Protein AF-A0A8S3IL34-F1 (afdb_monomer_lite)

Structure (mmCIF, N/CA/C/O backbone):
data_AF-A0A8S3IL34-F1
#
_entry.id   AF-A0A8S3IL34-F1
#
loop_
_atom_site.group_PDB
_atom_site.id
_atom_site.type_symbol
_atom_site.label_atom_id
_atom_site.label_alt_id
_atom_site.label_comp_id
_atom_site.label_asym_id
_atom_site.label_entity_id
_atom_site.label_seq_id
_atom_site.pdbx_PDB_ins_code
_atom_site.Cartn_x
_atom_site.Cartn_y
_atom_site.Cartn_z
_atom_site.occupancy
_atom_site.B_iso_or_equiv
_atom_site.auth_seq_id
_atom_site.auth_comp_id
_atom_site.auth_asym_id
_atom_site.auth_atom_id
_atom_site.pdbx_PDB_model_num
ATOM 1 N N . ILE A 1 1 ? 14.710 -13.207 9.831 1.00 80.00 1 ILE A N 1
ATOM 2 C CA . ILE A 1 1 ? 14.033 -13.161 11.155 1.00 80.00 1 ILE A CA 1
ATOM 3 C C . ILE A 1 1 ? 14.128 -11.764 11.762 1.00 80.00 1 ILE A C 1
ATOM 5 O O . ILE A 1 1 ? 13.099 -11.113 11.849 1.00 80.00 1 ILE A O 1
ATOM 9 N N . LEU A 1 2 ? 15.325 -11.258 12.094 1.00 88.31 2 LEU A N 1
ATOM 10 C CA . LEU A 1 2 ? 15.493 -9.923 12.699 1.00 88.31 2 LEU A CA 1
ATOM 11 C C . LEU A 1 2 ? 14.843 -8.792 11.884 1.00 88.31 2 LEU A C 1
ATOM 13 O O . LEU A 1 2 ? 14.141 -7.945 12.423 1.00 88.31 2 LEU A O 1
ATOM 17 N N . THR A 1 3 ? 15.034 -8.826 10.570 1.00 90.38 3 THR A N 1
ATOM 18 C CA . THR A 1 3 ? 14.464 -7.866 9.624 1.00 90.38 3 THR A CA 1
ATOM 19 C C . THR A 1 3 ? 12.925 -7.875 9.637 1.00 90.38 3 THR A C 1
ATOM 21 O O . THR A 1 3 ? 12.296 -6.820 9.664 1.00 90.38 3 THR A O 1
ATOM 24 N N . GLY A 1 4 ? 12.308 -9.055 9.733 1.00 88.94 4 GLY A N 1
ATOM 25 C CA . GLY A 1 4 ? 10.858 -9.197 9.903 1.00 88.94 4 GLY A CA 1
ATOM 26 C C . GLY A 1 4 ? 10.352 -8.695 11.259 1.00 88.94 4 GLY A C 1
ATOM 27 O O . GLY A 1 4 ? 9.351 -7.989 11.303 1.00 88.94 4 GLY A O 1
ATOM 28 N N . ILE A 1 5 ? 11.071 -8.976 12.355 1.00 93.69 5 ILE A N 1
ATOM 29 C CA . ILE A 1 5 ? 10.743 -8.440 13.692 1.00 93.69 5 ILE A CA 1
ATOM 30 C C . ILE A 1 5 ? 10.744 -6.909 13.662 1.00 93.69 5 ILE A C 1
ATOM 32 O O . ILE A 1 5 ? 9.838 -6.277 14.199 1.00 93.69 5 ILE A O 1
ATOM 36 N N . PHE A 1 6 ? 11.734 -6.314 12.998 1.00 93.25 6 PHE A N 1
ATOM 37 C CA . PHE A 1 6 ? 11.819 -4.868 12.843 1.00 93.25 6 PHE A CA 1
ATOM 38 C C . PHE A 1 6 ? 10.641 -4.296 12.041 1.00 93.25 6 PHE A C 1
ATOM 40 O O . PHE A 1 6 ? 10.046 -3.306 12.459 1.00 93.25 6 PHE A O 1
ATOM 47 N N . LEU A 1 7 ? 10.244 -4.946 10.941 1.00 94.25 7 LEU A N 1
ATOM 48 C CA . LEU A 1 7 ? 9.053 -4.551 10.182 1.00 94.25 7 LEU A CA 1
ATOM 49 C C . LEU A 1 7 ? 7.782 -4.610 11.050 1.00 94.25 7 LEU A C 1
ATOM 51 O O . LEU A 1 7 ? 6.998 -3.662 11.054 1.00 94.25 7 LEU A O 1
ATOM 55 N N . CYS A 1 8 ? 7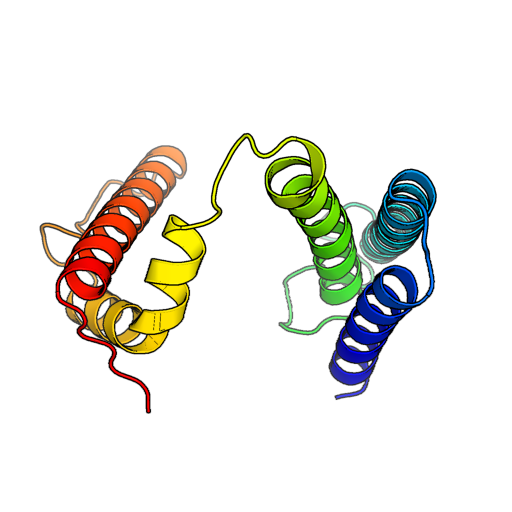.604 -5.677 11.836 1.00 94.62 8 CYS A N 1
ATOM 56 C CA . CYS A 1 8 ? 6.490 -5.786 12.781 1.00 94.62 8 CYS A CA 1
ATOM 57 C C . CYS A 1 8 ? 6.517 -4.661 13.825 1.00 94.62 8 CYS A C 1
ATOM 59 O O . CYS A 1 8 ? 5.482 -4.059 14.104 1.00 94.62 8 CYS A O 1
ATOM 61 N N . TYR A 1 9 ? 7.694 -4.337 14.368 1.00 96.06 9 TYR A N 1
ATOM 62 C CA . TYR A 1 9 ? 7.858 -3.234 15.313 1.00 96.06 9 TYR A CA 1
ATOM 63 C C . TYR A 1 9 ? 7.442 -1.884 14.708 1.00 96.06 9 TYR A C 1
ATOM 65 O O . TYR A 1 9 ? 6.740 -1.118 15.363 1.00 96.06 9 TYR A O 1
ATOM 73 N N . LEU A 1 10 ? 7.798 -1.605 13.449 1.00 96.00 10 LEU A N 1
ATOM 74 C CA . LEU A 1 10 ? 7.357 -0.390 12.751 1.00 96.00 10 LEU A CA 1
ATOM 75 C C . LEU A 1 10 ? 5.830 -0.338 12.582 1.00 96.00 10 LEU A C 1
ATOM 77 O O . LEU A 1 10 ? 5.235 0.731 12.732 1.00 96.00 10 LEU A O 1
ATOM 81 N N . GLY A 1 11 ? 5.186 -1.484 12.348 1.00 96.00 11 GLY A N 1
ATOM 82 C CA . GLY A 1 11 ? 3.725 -1.597 12.348 1.00 96.00 11 GLY A CA 1
ATOM 83 C C . GLY A 1 11 ? 3.108 -1.293 13.718 1.00 96.00 11 GLY A C 1
ATOM 84 O O . GLY A 1 11 ? 2.165 -0.506 13.812 1.00 96.00 11 GLY A O 1
ATOM 85 N N . VAL A 1 12 ? 3.680 -1.839 14.796 1.00 96.81 12 VAL A N 1
ATOM 86 C CA . VAL A 1 12 ? 3.256 -1.532 16.175 1.00 96.81 12 VAL A CA 1
ATOM 87 C C . VAL A 1 12 ? 3.445 -0.048 16.487 1.00 96.81 12 VAL A C 1
ATOM 89 O O . VAL A 1 12 ? 2.558 0.566 17.074 1.00 96.81 12 VAL A O 1
ATOM 92 N N . HIS A 1 13 ? 4.550 0.559 16.050 1.00 95.69 13 HIS A N 1
ATOM 93 C CA . HIS A 1 13 ? 4.778 1.997 16.181 1.00 95.69 13 HIS A CA 1
ATOM 94 C C . HIS A 1 13 ? 3.681 2.808 15.471 1.00 95.69 13 HIS A C 1
ATOM 96 O O . HIS A 1 13 ? 3.136 3.744 16.056 1.00 95.69 13 HIS A O 1
ATOM 102 N N . ALA A 1 14 ? 3.299 2.424 14.247 1.00 95.75 14 ALA A N 1
ATOM 103 C CA . ALA A 1 14 ? 2.213 3.073 13.513 1.00 95.75 14 ALA A CA 1
ATOM 104 C C . ALA A 1 14 ? 0.884 3.020 14.287 1.00 95.75 14 ALA A C 1
ATOM 106 O O . ALA A 1 14 ? 0.231 4.055 14.458 1.00 95.75 14 ALA A O 1
ATOM 107 N N . ALA A 1 15 ? 0.524 1.839 14.798 1.00 95.69 15 ALA A N 1
ATOM 108 C CA . ALA A 1 15 ? -0.694 1.615 15.574 1.00 95.69 15 ALA A CA 1
ATOM 109 C C . ALA A 1 15 ? -0.679 2.364 16.914 1.00 95.69 15 ALA A C 1
ATOM 111 O O . ALA A 1 15 ? -1.660 3.006 17.283 1.00 95.69 15 ALA A O 1
ATOM 112 N N . HIS A 1 16 ? 0.447 2.351 17.625 1.00 95.38 16 HIS A N 1
ATOM 113 C CA . HIS A 1 16 ? 0.616 3.099 18.867 1.00 95.38 16 HIS A CA 1
ATOM 114 C C . HIS A 1 16 ? 0.423 4.606 18.635 1.00 95.38 16 HIS A C 1
ATOM 116 O O . HIS A 1 16 ? -0.337 5.260 19.347 1.00 95.38 16 HIS A O 1
ATOM 122 N N . THR A 1 17 ? 1.052 5.172 17.601 1.00 94.50 17 THR A N 1
ATOM 123 C CA . THR A 1 17 ? 0.845 6.577 17.222 1.00 94.50 17 THR A CA 1
ATOM 124 C C . THR A 1 17 ? -0.628 6.898 16.989 1.00 94.50 17 THR A C 1
ATOM 126 O O . THR A 1 17 ? -1.079 7.955 17.431 1.00 94.50 17 THR A O 1
ATOM 129 N N . PHE A 1 18 ? -1.366 6.000 16.336 1.00 94.62 18 PHE A N 1
ATOM 130 C CA . PHE A 1 18 ? -2.792 6.160 16.067 1.00 94.62 18 PHE A CA 1
ATOM 131 C C . PHE A 1 18 ? -3.630 6.165 17.348 1.00 94.62 18 PHE A C 1
ATOM 133 O O . PHE A 1 18 ? -4.381 7.105 17.586 1.00 94.62 18 PHE A O 1
ATOM 140 N N . VAL A 1 19 ? -3.452 5.155 18.205 1.00 94.88 19 VAL A N 1
ATOM 141 C CA . VAL A 1 19 ? -4.251 4.967 19.427 1.00 94.88 19 VAL A CA 1
ATOM 142 C C . VAL A 1 19 ? -4.026 6.092 20.440 1.00 94.88 19 VAL A C 1
ATOM 144 O O . VAL A 1 19 ? -4.974 6.575 21.052 1.00 94.88 19 VAL A O 1
ATOM 147 N N . TYR A 1 20 ? -2.781 6.539 20.616 1.00 92.19 20 TYR A N 1
ATOM 148 C CA . TYR A 1 20 ? -2.433 7.516 21.655 1.00 92.19 20 TYR A CA 1
ATOM 149 C C . TYR A 1 20 ? -2.473 8.977 21.185 1.00 92.19 20 TYR A C 1
ATOM 151 O O . TYR A 1 20 ? -2.304 9.893 21.995 1.00 92.19 20 TYR A O 1
ATOM 159 N N . SER A 1 21 ? -2.673 9.241 19.892 1.00 90.69 21 SER A N 1
ATOM 160 C CA . SER A 1 21 ? -2.769 10.609 19.378 1.00 90.69 21 SER A CA 1
ATOM 161 C C . SER A 1 21 ? -4.217 10.991 19.108 1.00 90.69 21 SER A C 1
ATOM 163 O O . SER A 1 21 ? -4.832 10.519 18.165 1.00 90.69 21 SER A O 1
ATOM 165 N N . THR A 1 22 ? -4.732 11.964 19.856 1.00 84.25 22 THR A N 1
ATOM 166 C CA . THR A 1 22 ? -6.106 12.467 19.669 1.00 84.25 22 THR A CA 1
ATOM 167 C C . THR A 1 22 ? -6.277 13.364 18.441 1.00 84.25 22 THR A C 1
ATOM 169 O O . THR A 1 22 ? -7.391 13.591 17.979 1.00 84.25 22 THR A O 1
ATOM 172 N N . ARG A 1 23 ? -5.182 13.919 17.905 1.00 93.62 23 ARG A N 1
ATOM 173 C CA . ARG A 1 23 ? -5.213 14.866 16.782 1.00 93.62 23 ARG A CA 1
ATOM 174 C C . ARG A 1 23 ? -4.761 14.195 15.491 1.00 93.62 23 ARG A C 1
ATOM 176 O O . ARG A 1 23 ? -3.592 13.828 15.383 1.00 93.62 23 ARG A O 1
ATOM 183 N N . VAL A 1 24 ? -5.632 14.204 14.480 1.00 93.00 24 VAL A N 1
ATOM 184 C CA . VAL A 1 24 ? -5.361 13.754 13.097 1.00 93.00 24 VAL A CA 1
ATOM 185 C C . VAL A 1 24 ? -4.012 14.270 12.589 1.00 93.00 24 VAL A C 1
ATOM 187 O O . VAL A 1 24 ? -3.151 13.492 12.192 1.00 93.00 24 VAL A O 1
ATOM 190 N N . ARG A 1 25 ? -3.774 15.585 12.699 1.00 94.25 25 ARG A N 1
ATOM 191 C CA . ARG A 1 25 ? -2.524 16.218 12.247 1.00 94.25 25 ARG A CA 1
ATOM 192 C C . ARG A 1 25 ? -1.277 15.595 12.883 1.00 94.25 25 ARG A C 1
ATOM 194 O O . ARG A 1 25 ? -0.257 15.469 12.217 1.00 94.25 25 ARG A O 1
ATOM 201 N N . ARG A 1 26 ? -1.339 15.225 14.167 1.00 94.00 26 ARG A N 1
ATOM 202 C CA . ARG A 1 26 ? -0.201 14.627 14.880 1.00 94.00 26 ARG A CA 1
ATOM 203 C C . ARG A 1 26 ? 0.096 13.224 14.354 1.00 94.00 26 ARG A C 1
ATOM 205 O O . ARG A 1 26 ? 1.262 12.929 14.124 1.00 94.00 26 ARG A O 1
ATOM 212 N N . VAL A 1 27 ? -0.943 12.416 14.129 1.00 95.62 27 VAL A N 1
ATOM 213 C CA . VAL A 1 27 ? -0.829 11.072 13.538 1.00 95.62 27 VAL A CA 1
ATOM 214 C C . VAL A 1 27 ? -0.158 11.156 12.168 1.00 95.62 27 VAL A C 1
ATOM 216 O O . VAL A 1 27 ? 0.889 10.548 11.962 1.00 95.62 27 VAL A O 1
ATOM 219 N N . CYS A 1 28 ? -0.697 11.985 11.269 1.00 96.44 28 CYS A N 1
ATOM 220 C CA . CYS A 1 28 ? -0.180 12.119 9.908 1.00 96.44 28 CYS A CA 1
ATOM 221 C C . CYS A 1 28 ? 1.276 12.598 9.884 1.00 96.44 28 CYS A C 1
ATOM 223 O O . CYS A 1 28 ? 2.088 12.032 9.163 1.00 96.44 28 CYS A O 1
ATOM 225 N N . ILE A 1 29 ? 1.631 13.609 10.688 1.00 96.00 29 ILE A N 1
ATOM 226 C CA . ILE A 1 29 ? 3.016 14.100 10.750 1.00 96.00 29 ILE A CA 1
ATOM 227 C C . ILE A 1 29 ? 3.955 12.999 11.241 1.00 96.00 29 ILE A C 1
ATOM 229 O O . ILE A 1 29 ? 5.014 12.810 10.654 1.00 96.00 29 ILE A O 1
ATOM 233 N N . GLN A 1 30 ? 3.587 12.263 12.292 1.00 95.38 30 GLN A N 1
ATOM 234 C CA . GLN A 1 30 ? 4.435 11.194 12.819 1.00 95.38 30 GLN A CA 1
ATOM 235 C C . GLN A 1 30 ? 4.644 10.079 11.795 1.00 95.38 30 GLN A C 1
ATOM 237 O O . GLN A 1 30 ? 5.782 9.678 11.577 1.00 95.38 30 GLN A O 1
ATOM 242 N N . TRP A 1 31 ? 3.587 9.630 11.119 1.00 97.69 31 TRP A N 1
ATOM 243 C CA . TRP A 1 31 ? 3.713 8.625 10.066 1.00 97.69 31 TRP A CA 1
ATOM 244 C C . TRP A 1 31 ? 4.537 9.118 8.880 1.00 97.69 31 TRP A C 1
ATOM 246 O O . TRP A 1 31 ? 5.429 8.401 8.440 1.00 97.69 31 TRP A O 1
ATOM 256 N N . ILE A 1 32 ? 4.319 10.347 8.402 1.00 97.50 32 ILE A N 1
ATOM 257 C CA . ILE A 1 32 ? 5.122 10.926 7.314 1.00 97.50 32 ILE A CA 1
ATOM 258 C C . ILE A 1 32 ? 6.591 11.021 7.725 1.00 97.50 32 ILE A C 1
ATOM 260 O O . ILE A 1 32 ? 7.458 10.611 6.961 1.00 97.50 32 ILE A O 1
ATOM 264 N N . VAL A 1 33 ? 6.891 11.506 8.932 1.00 97.19 33 VAL A N 1
ATOM 265 C CA . VAL A 1 33 ? 8.268 11.604 9.435 1.00 97.19 33 VAL A CA 1
ATOM 266 C C . VAL A 1 33 ? 8.906 10.218 9.542 1.00 97.19 33 VAL A C 1
ATOM 268 O O . VAL A 1 33 ? 10.006 10.023 9.031 1.00 97.19 33 VAL A O 1
ATOM 271 N N . SER A 1 34 ? 8.217 9.233 10.124 1.00 96.75 34 SER A N 1
ATOM 272 C CA . SER A 1 34 ? 8.693 7.844 10.167 1.00 96.75 34 SER A CA 1
ATOM 273 C C . SER A 1 34 ? 8.921 7.275 8.766 1.00 96.75 34 SER A C 1
ATOM 275 O O . SER A 1 34 ? 9.940 6.626 8.527 1.00 96.75 34 SER A O 1
ATOM 277 N N . GLY A 1 35 ? 8.019 7.562 7.826 1.00 96.88 35 GLY A N 1
ATOM 278 C CA . GLY A 1 35 ? 8.126 7.152 6.433 1.00 96.88 35 GLY A CA 1
ATOM 279 C C . GLY A 1 35 ? 9.332 7.773 5.731 1.00 96.88 35 GLY A C 1
ATOM 280 O O . GLY A 1 35 ? 10.095 7.056 5.086 1.00 96.88 35 GLY A O 1
ATOM 281 N N . VAL A 1 36 ? 9.562 9.076 5.902 1.00 97.12 36 VAL A N 1
ATOM 282 C CA . VAL A 1 36 ? 10.716 9.795 5.339 1.00 97.12 36 VAL A CA 1
ATOM 283 C C . VAL A 1 36 ? 12.025 9.280 5.931 1.00 97.12 36 VAL A C 1
ATOM 285 O O . VAL A 1 36 ? 12.964 9.033 5.180 1.00 97.12 36 VAL A O 1
ATOM 288 N N . ILE A 1 37 ? 12.085 9.046 7.245 1.00 96.75 37 ILE A N 1
ATOM 289 C CA . ILE A 1 37 ? 13.266 8.473 7.906 1.00 96.75 37 ILE A CA 1
ATOM 290 C C . ILE A 1 37 ? 13.571 7.081 7.340 1.00 96.75 37 ILE A C 1
ATOM 292 O O . ILE A 1 37 ? 14.707 6.811 6.949 1.00 96.75 37 ILE A O 1
ATOM 296 N N . CYS A 1 38 ? 12.563 6.210 7.237 1.00 95.38 38 CYS A N 1
ATOM 297 C CA . CYS A 1 38 ? 12.739 4.880 6.655 1.00 95.38 38 CYS A CA 1
ATOM 298 C C . CYS A 1 38 ? 13.191 4.965 5.191 1.00 95.38 38 CYS A C 1
ATOM 300 O O . CYS A 1 38 ? 14.121 4.268 4.796 1.00 95.38 38 CYS A O 1
ATOM 302 N N . GLY A 1 39 ? 12.590 5.853 4.396 1.00 94.31 39 GLY A N 1
ATOM 303 C CA . GLY A 1 39 ? 12.943 6.049 2.990 1.00 94.31 39 GLY A CA 1
ATOM 304 C C . GLY A 1 39 ? 14.375 6.549 2.819 1.00 94.31 39 GLY A C 1
ATOM 305 O O . GLY A 1 39 ? 15.115 6.022 1.991 1.00 94.31 39 GLY A O 1
ATOM 306 N N . PHE A 1 40 ? 14.799 7.496 3.659 1.00 94.50 40 PHE A N 1
ATOM 307 C CA . PHE A 1 40 ? 16.166 8.006 3.686 1.00 94.50 40 PHE A CA 1
ATOM 308 C C . PHE A 1 40 ? 17.178 6.889 3.951 1.00 94.50 40 PHE A C 1
ATOM 310 O O . PHE A 1 40 ? 18.107 6.721 3.166 1.00 94.50 40 PHE A O 1
ATOM 317 N N . PHE A 1 41 ? 16.980 6.073 4.992 1.00 92.56 41 PHE A N 1
ATOM 318 C CA . PHE A 1 41 ? 17.876 4.945 5.266 1.00 92.56 41 PHE A CA 1
ATOM 319 C C . PHE A 1 41 ? 17.838 3.889 4.156 1.00 92.56 41 PHE A C 1
ATOM 321 O O . PHE A 1 41 ? 18.887 3.400 3.742 1.00 92.56 41 PHE A O 1
ATOM 328 N N . GLY A 1 42 ? 16.660 3.572 3.618 1.00 91.19 42 GLY A N 1
ATOM 329 C CA . GLY A 1 42 ? 16.521 2.635 2.504 1.00 91.19 42 GLY A CA 1
ATOM 330 C C . GLY A 1 42 ? 17.303 3.074 1.263 1.00 91.19 42 GLY A C 1
ATOM 331 O O . GLY A 1 42 ? 18.022 2.269 0.666 1.00 91.19 42 GLY A O 1
ATOM 332 N N . LEU A 1 43 ? 17.221 4.356 0.901 1.00 90.31 43 LEU A N 1
ATOM 333 C CA . LEU A 1 43 ? 17.941 4.934 -0.237 1.00 90.31 43 LEU A CA 1
ATOM 334 C C . LEU A 1 43 ? 19.439 5.094 0.033 1.00 90.31 43 LEU A C 1
ATOM 336 O O . LEU A 1 43 ? 20.244 4.795 -0.847 1.00 90.31 43 LEU A O 1
ATOM 340 N N . LEU A 1 44 ? 19.819 5.507 1.243 1.00 89.62 44 LEU A N 1
ATOM 341 C CA . LEU A 1 44 ? 21.215 5.663 1.650 1.00 89.62 44 LEU A CA 1
ATOM 342 C C . LEU A 1 44 ? 21.964 4.328 1.566 1.00 89.62 44 LEU A C 1
ATOM 344 O O . LEU A 1 44 ? 23.021 4.242 0.946 1.00 89.62 44 LEU A O 1
ATOM 348 N N . LEU A 1 45 ? 21.389 3.266 2.136 1.00 86.69 45 LEU A N 1
ATOM 349 C CA . LEU A 1 45 ? 22.006 1.936 2.150 1.00 86.69 45 LEU A CA 1
ATOM 350 C C . LEU A 1 45 ? 22.005 1.270 0.764 1.00 86.69 45 LEU A C 1
ATOM 352 O O . LEU A 1 45 ? 22.855 0.425 0.478 1.00 86.69 45 LEU A O 1
ATOM 356 N N . SER A 1 46 ? 21.068 1.653 -0.104 1.00 85.12 46 SER A N 1
ATOM 357 C CA . SER A 1 46 ? 21.010 1.177 -1.488 1.00 85.12 46 SER A CA 1
ATOM 358 C C . SER A 1 46 ? 21.729 2.091 -2.482 1.00 85.12 46 SER A C 1
ATOM 360 O O . SER A 1 46 ? 21.685 1.816 -3.674 1.00 85.12 46 SER A O 1
ATOM 362 N N . LYS A 1 47 ? 22.379 3.182 -2.047 1.00 82.50 47 LYS A N 1
ATOM 363 C CA . LYS A 1 47 ? 22.976 4.195 -2.942 1.00 82.50 47 LYS A CA 1
ATOM 364 C C . LYS A 1 47 ? 22.052 4.591 -4.112 1.00 82.50 47 LYS A C 1
ATOM 366 O O . LYS A 1 47 ? 22.500 4.735 -5.246 1.00 82.50 47 LYS A O 1
ATOM 371 N N . GLY A 1 48 ? 20.748 4.708 -3.860 1.00 69.94 48 GLY A N 1
ATOM 372 C CA . GLY A 1 48 ? 19.769 5.068 -4.893 1.00 69.94 48 GLY A CA 1
ATOM 373 C C . GLY A 1 48 ? 19.391 3.954 -5.883 1.00 69.94 48 GLY A C 1
ATOM 374 O O . GLY A 1 48 ? 18.796 4.248 -6.914 1.00 69.94 48 GLY A O 1
ATOM 375 N N . GLY A 1 49 ? 19.691 2.683 -5.593 1.00 64.94 49 GLY A N 1
ATOM 376 C CA . GLY A 1 49 ? 19.172 1.538 -6.355 1.00 64.94 49 GLY A CA 1
ATOM 377 C C . GLY A 1 49 ? 19.969 1.158 -7.607 1.00 64.94 49 GLY A C 1
ATOM 378 O O . GLY A 1 49 ? 19.485 0.376 -8.424 1.00 64.94 49 GLY A O 1
ATOM 379 N N . HIS A 1 50 ? 21.188 1.675 -7.773 1.00 59.59 50 HIS A N 1
ATOM 380 C CA . HIS A 1 50 ? 22.090 1.235 -8.839 1.00 59.59 50 HIS A CA 1
ATOM 381 C C . HIS A 1 50 ? 22.699 -0.146 -8.566 1.00 59.59 50 HIS A C 1
ATOM 383 O O . HIS A 1 50 ? 22.768 -0.618 -7.429 1.00 59.59 50 HIS A O 1
ATOM 389 N N . SER A 1 51 ? 23.163 -0.797 -9.633 1.00 60.09 51 SER A N 1
ATOM 390 C CA . SER A 1 51 ? 23.784 -2.128 -9.624 1.00 60.09 51 SER A CA 1
ATOM 391 C C . SER A 1 51 ? 24.944 -2.273 -8.625 1.00 60.09 51 SER A C 1
ATOM 393 O O . SER A 1 51 ? 25.198 -3.387 -8.171 1.00 60.09 51 SER A O 1
ATOM 395 N N . GLU A 1 52 ? 25.571 -1.166 -8.212 1.00 64.12 52 GLU A N 1
ATOM 396 C CA . GLU A 1 52 ? 26.637 -1.093 -7.197 1.00 64.12 52 GLU A CA 1
ATOM 397 C C . GLU A 1 52 ? 26.157 -0.666 -5.792 1.00 64.12 52 GLU A C 1
ATOM 399 O O . GLU A 1 52 ? 26.832 0.056 -5.050 1.00 64.12 52 GLU A O 1
ATOM 404 N N . SER A 1 53 ? 24.958 -1.096 -5.404 1.00 70.31 53 SER A N 1
ATOM 405 C CA . SER A 1 53 ? 24.436 -0.902 -4.046 1.00 70.31 53 SER A CA 1
ATOM 406 C C . SER A 1 53 ? 25.216 -1.733 -3.020 1.00 70.31 53 SER A C 1
ATOM 408 O O . SER A 1 53 ? 25.494 -2.905 -3.269 1.00 70.31 53 SER A O 1
ATOM 410 N N . TRP A 1 54 ? 25.470 -1.189 -1.821 1.00 74.50 54 TRP A N 1
ATOM 411 C CA . TRP A 1 54 ? 25.989 -1.988 -0.696 1.00 74.50 54 TRP A CA 1
ATOM 412 C C . TRP A 1 54 ? 25.007 -3.088 -0.290 1.00 74.50 54 TRP A C 1
ATOM 414 O O . TRP A 1 54 ? 25.400 -4.234 -0.090 1.00 74.50 54 TRP A O 1
ATOM 424 N N . ILE A 1 55 ? 23.718 -2.741 -0.203 1.00 79.31 55 ILE A N 1
ATOM 425 C CA . ILE A 1 55 ? 22.634 -3.696 0.030 1.00 79.31 55 ILE A CA 1
ATOM 426 C C . ILE A 1 55 ? 21.546 -3.452 -1.028 1.00 79.31 55 ILE A C 1
ATOM 428 O O . ILE A 1 55 ? 20.755 -2.513 -0.902 1.00 79.31 55 ILE A O 1
ATOM 432 N N . PRO A 1 56 ? 21.485 -4.265 -2.093 1.00 79.19 56 PRO A N 1
ATOM 433 C CA . PRO A 1 56 ? 20.499 -4.091 -3.154 1.00 79.19 56 PRO A CA 1
ATOM 434 C C . PRO A 1 56 ? 19.067 -4.286 -2.643 1.00 79.19 56 PRO A C 1
ATOM 436 O O . PRO A 1 56 ? 18.793 -5.195 -1.858 1.00 79.19 56 PRO A O 1
ATOM 439 N N . ILE A 1 57 ? 18.148 -3.448 -3.134 1.00 77.25 57 ILE A N 1
ATOM 440 C CA . ILE A 1 57 ? 16.766 -3.363 -2.635 1.00 77.25 57 ILE A CA 1
ATOM 441 C C . ILE A 1 57 ? 16.016 -4.687 -2.814 1.00 77.25 57 ILE A C 1
ATOM 443 O O . ILE A 1 57 ? 15.377 -5.134 -1.877 1.00 77.25 57 ILE A O 1
ATOM 447 N N . ASN A 1 58 ? 16.104 -5.338 -3.979 1.00 69.81 58 ASN A N 1
ATOM 448 C CA . ASN A 1 58 ? 15.230 -6.473 -4.314 1.00 69.81 58 ASN A CA 1
ATOM 449 C C . ASN A 1 58 ? 15.979 -7.747 -4.755 1.00 69.81 58 ASN A C 1
ATOM 451 O O . ASN A 1 58 ? 15.434 -8.556 -5.495 1.00 69.81 58 ASN A O 1
ATOM 455 N N . LYS A 1 59 ? 17.249 -7.936 -4.354 1.00 66.44 59 LYS A N 1
ATOM 456 C CA . LYS A 1 59 ? 17.957 -9.204 -4.654 1.00 66.44 59 LYS A CA 1
ATOM 457 C C . LYS A 1 59 ? 17.589 -10.341 -3.703 1.00 66.44 59 LYS A C 1
ATOM 459 O O . LYS A 1 59 ? 17.695 -11.498 -4.084 1.00 66.44 59 LYS A O 1
ATOM 464 N N . ASN A 1 60 ? 17.190 -10.026 -2.474 1.00 71.31 60 ASN A N 1
ATOM 465 C CA . ASN A 1 60 ? 16.698 -11.007 -1.517 1.00 71.31 60 ASN A CA 1
ATOM 466 C C . ASN A 1 60 ? 15.435 -10.441 -0.869 1.00 71.31 60 ASN A C 1
ATOM 468 O O . ASN A 1 60 ? 15.467 -9.322 -0.345 1.00 71.31 60 ASN A O 1
ATOM 472 N N . LEU A 1 61 ? 14.338 -11.200 -0.918 1.00 65.44 61 LEU A N 1
ATOM 473 C CA . LEU A 1 61 ? 13.141 -10.883 -0.145 1.00 65.44 61 LEU A CA 1
ATOM 474 C C . LEU A 1 61 ? 13.564 -10.750 1.327 1.00 65.44 61 LEU A C 1
ATOM 476 O O . LEU A 1 61 ? 14.342 -11.560 1.824 1.00 65.44 61 LEU A O 1
ATOM 480 N N . TRP A 1 62 ? 13.072 -9.718 2.019 1.00 77.69 62 TRP A N 1
ATOM 481 C CA . TRP A 1 62 ? 13.414 -9.417 3.422 1.00 77.69 62 TRP A CA 1
ATOM 482 C C . TRP A 1 62 ? 14.817 -8.845 3.684 1.00 77.69 62 TRP A C 1
ATOM 484 O O . TRP A 1 62 ? 15.295 -8.895 4.826 1.00 77.69 62 TRP A O 1
ATOM 494 N N . SER A 1 63 ? 15.469 -8.262 2.670 1.00 87.75 63 SER A N 1
ATOM 495 C CA . SER A 1 63 ? 16.670 -7.447 2.888 1.00 87.75 63 SER A CA 1
ATOM 496 C C . SER A 1 63 ? 16.362 -6.203 3.737 1.00 87.75 63 SER A C 1
ATOM 498 O O . SER A 1 63 ? 15.224 -5.743 3.851 1.00 87.75 63 SER A O 1
ATOM 500 N N . LEU A 1 64 ? 17.395 -5.638 4.358 1.00 89.00 64 LEU A N 1
ATOM 501 C CA . LEU A 1 64 ? 17.234 -4.486 5.242 1.00 89.00 64 LEU A CA 1
ATOM 502 C C . LEU A 1 64 ? 16.823 -3.219 4.464 1.00 89.00 64 LEU A C 1
ATOM 504 O O . LEU A 1 64 ? 15.946 -2.480 4.907 1.00 89.00 64 LEU A O 1
ATOM 508 N N . THR A 1 65 ? 17.379 -3.008 3.265 1.00 90.25 65 THR A N 1
ATOM 509 C CA . THR A 1 65 ? 16.959 -1.919 2.367 1.00 90.25 65 THR A CA 1
ATOM 510 C C . THR A 1 65 ? 15.550 -2.125 1.835 1.00 90.25 65 THR A C 1
ATOM 512 O O . THR A 1 65 ? 14.789 -1.160 1.787 1.00 90.25 65 THR A O 1
ATOM 515 N N . PHE A 1 66 ? 15.167 -3.368 1.521 1.00 89.44 66 PHE A N 1
ATOM 516 C CA . PHE A 1 66 ? 13.795 -3.706 1.146 1.00 89.44 66 PHE A CA 1
ATOM 517 C C . PHE A 1 66 ? 12.802 -3.266 2.220 1.00 89.44 66 PHE A C 1
ATOM 519 O O . PHE A 1 66 ? 11.842 -2.564 1.922 1.00 89.44 66 PHE A O 1
ATOM 526 N N . ILE A 1 67 ? 13.054 -3.622 3.482 1.00 92.31 67 ILE A N 1
ATOM 527 C CA . ILE A 1 67 ? 12.144 -3.311 4.590 1.00 92.31 67 ILE A CA 1
ATOM 528 C C . ILE A 1 67 ? 12.056 -1.820 4.866 1.00 92.31 67 ILE A C 1
ATOM 530 O O . ILE A 1 67 ? 10.961 -1.333 5.130 1.00 92.31 67 ILE A O 1
ATOM 534 N N . PHE A 1 68 ? 13.159 -1.081 4.772 1.00 93.31 68 PHE A N 1
ATOM 535 C CA . PHE A 1 68 ? 13.119 0.370 4.929 1.00 93.31 68 PHE A CA 1
ATOM 536 C C . PHE A 1 68 ? 12.289 1.056 3.839 1.00 93.31 68 PHE A C 1
ATOM 538 O O . PHE A 1 68 ? 11.430 1.880 4.156 1.00 93.31 68 PHE A O 1
ATOM 545 N N . ILE A 1 69 ? 12.490 0.686 2.572 1.00 92.75 69 ILE A N 1
ATOM 546 C CA . ILE A 1 69 ? 11.708 1.237 1.457 1.00 92.75 69 ILE A CA 1
ATOM 547 C C . ILE A 1 69 ? 10.237 0.816 1.560 1.00 92.75 69 ILE A C 1
ATOM 549 O O . ILE A 1 69 ? 9.349 1.657 1.436 1.00 92.75 69 ILE A O 1
ATOM 553 N N . LEU A 1 70 ? 9.967 -0.456 1.861 1.00 93.06 70 LEU A N 1
ATOM 554 C CA . LEU A 1 70 ? 8.611 -0.969 2.043 1.00 93.06 70 LEU A CA 1
ATOM 555 C C . LEU A 1 70 ? 7.888 -0.255 3.190 1.00 93.06 70 LEU A C 1
ATOM 557 O O . LEU A 1 70 ? 6.753 0.176 3.019 1.00 93.06 70 LEU A O 1
ATOM 561 N N . SER A 1 71 ? 8.552 -0.080 4.335 1.00 95.00 71 SER A N 1
ATOM 562 C CA . SER A 1 71 ? 7.982 0.621 5.492 1.00 95.00 71 SER A CA 1
ATOM 563 C C . SER A 1 71 ? 7.727 2.093 5.183 1.00 95.00 71 SER A C 1
ATOM 565 O O . SER A 1 71 ? 6.703 2.634 5.586 1.00 95.00 71 SER A O 1
ATOM 567 N N . SER A 1 72 ? 8.625 2.737 4.430 1.00 96.25 72 SER A N 1
ATOM 568 C CA . SER A 1 72 ? 8.444 4.112 3.956 1.00 96.25 72 SER A CA 1
ATOM 569 C C . SER A 1 72 ? 7.162 4.259 3.139 1.00 96.25 72 SER A C 1
ATOM 571 O O . SER A 1 72 ? 6.301 5.076 3.474 1.00 96.25 72 SER A O 1
ATOM 573 N N . LEU A 1 73 ? 6.996 3.407 2.123 1.00 95.88 73 LEU A N 1
ATOM 574 C CA . LEU A 1 73 ? 5.795 3.381 1.294 1.00 95.88 73 LEU A CA 1
ATOM 575 C C . LEU A 1 73 ? 4.552 3.044 2.119 1.00 95.88 73 LEU A C 1
ATOM 577 O O . LEU A 1 73 ? 3.530 3.702 1.957 1.00 95.88 73 LEU A O 1
ATOM 581 N N . ALA A 1 74 ? 4.642 2.085 3.043 1.00 95.81 74 ALA A N 1
ATOM 582 C CA . ALA A 1 74 ? 3.535 1.709 3.913 1.00 95.81 74 ALA A CA 1
ATOM 583 C C . ALA A 1 74 ? 3.062 2.881 4.787 1.00 95.81 74 ALA A C 1
ATOM 585 O O . ALA A 1 74 ? 1.864 3.135 4.840 1.00 95.81 74 ALA A O 1
ATOM 586 N N . PHE A 1 75 ? 3.966 3.644 5.415 1.00 97.62 75 PHE A N 1
ATOM 587 C CA . PHE A 1 75 ? 3.598 4.830 6.200 1.00 97.62 75 PHE A CA 1
ATOM 588 C C . PHE A 1 75 ? 2.933 5.920 5.348 1.00 97.62 75 PHE A C 1
ATOM 590 O O . PHE A 1 75 ? 1.957 6.537 5.785 1.00 97.62 75 PHE A O 1
ATOM 597 N N . ILE A 1 76 ? 3.438 6.159 4.134 1.00 97.06 76 ILE A N 1
ATOM 598 C CA . ILE A 1 76 ? 2.873 7.155 3.213 1.00 97.06 76 ILE A CA 1
ATOM 599 C C . ILE A 1 76 ? 1.480 6.716 2.751 1.00 97.06 76 ILE A C 1
ATOM 601 O O . ILE A 1 76 ? 0.528 7.485 2.877 1.00 97.06 76 ILE A O 1
ATOM 605 N N . ILE A 1 77 ? 1.341 5.475 2.276 1.00 95.75 77 ILE A N 1
ATOM 606 C CA . ILE A 1 77 ? 0.064 4.910 1.825 1.00 95.75 77 ILE A CA 1
ATOM 607 C C . ILE A 1 77 ? -0.940 4.887 2.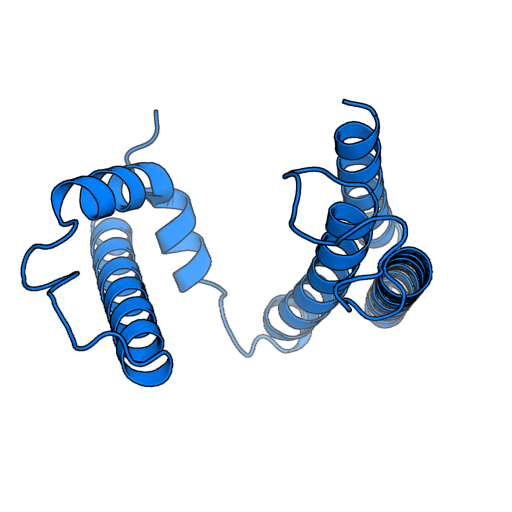979 1.00 95.75 77 ILE A C 1
ATOM 609 O O . ILE A 1 77 ? -2.067 5.331 2.796 1.00 95.75 77 ILE A O 1
ATOM 613 N N . LEU A 1 78 ? -0.534 4.460 4.179 1.00 95.44 78 LEU A N 1
ATOM 614 C CA . LEU A 1 78 ? -1.388 4.472 5.368 1.00 95.44 78 LEU A CA 1
ATOM 615 C C . LEU A 1 78 ? -1.877 5.887 5.695 1.00 95.44 78 LEU A C 1
ATOM 617 O O . LEU A 1 78 ? -3.053 6.076 5.986 1.00 95.44 78 LEU A O 1
ATOM 621 N N . THR A 1 79 ? -1.004 6.894 5.592 1.00 96.50 79 THR A N 1
ATOM 622 C CA . THR A 1 79 ? -1.388 8.296 5.808 1.00 96.50 79 THR A CA 1
ATOM 623 C C . THR A 1 79 ? -2.404 8.771 4.771 1.00 96.50 79 THR A C 1
ATOM 625 O O . THR A 1 79 ? -3.382 9.423 5.134 1.00 96.50 79 THR A O 1
ATOM 628 N N . ILE A 1 80 ? -2.194 8.440 3.493 1.00 95.50 80 ILE A N 1
ATOM 629 C CA . ILE A 1 80 ? -3.117 8.791 2.405 1.00 95.50 80 ILE A CA 1
ATOM 630 C C . ILE A 1 80 ? -4.474 8.122 2.629 1.00 95.50 80 ILE A C 1
ATOM 632 O O . ILE A 1 80 ? -5.494 8.804 2.583 1.00 95.50 80 ILE A O 1
ATOM 636 N N . LEU A 1 81 ? -4.489 6.817 2.909 1.00 93.38 81 LEU A N 1
ATOM 637 C CA . LEU A 1 81 ? -5.714 6.055 3.148 1.00 93.38 81 LEU A CA 1
ATOM 638 C C . LEU A 1 81 ? -6.477 6.586 4.362 1.00 93.38 81 LEU A C 1
ATOM 640 O O . LEU A 1 81 ? -7.677 6.812 4.261 1.00 93.38 81 LEU A O 1
ATOM 644 N N . TYR A 1 82 ? -5.786 6.869 5.467 1.00 93.62 82 TYR A N 1
ATOM 645 C CA . TYR A 1 82 ? -6.396 7.450 6.661 1.00 93.62 82 TYR A CA 1
ATOM 646 C C . TYR A 1 82 ? -7.056 8.807 6.377 1.00 93.62 82 TYR A C 1
ATOM 648 O O . TYR A 1 82 ? -8.201 9.046 6.754 1.00 93.62 82 TYR A O 1
ATOM 656 N N . LEU A 1 83 ? -6.363 9.702 5.665 1.00 94.75 83 LEU A N 1
ATOM 657 C CA . LEU A 1 83 ? -6.933 11.000 5.301 1.00 94.75 83 LEU A CA 1
ATOM 658 C C . LEU A 1 83 ? -8.133 10.850 4.361 1.00 94.75 83 LEU A C 1
ATOM 660 O O . LEU A 1 83 ? -9.146 11.521 4.532 1.00 94.75 83 LEU A O 1
ATOM 664 N N . LEU A 1 84 ? -8.025 9.979 3.365 1.00 94.31 84 LEU A N 1
ATOM 665 C CA . LEU A 1 84 ? -9.021 9.822 2.314 1.00 94.31 84 LEU A CA 1
ATOM 666 C C . LEU A 1 84 ? -10.295 9.118 2.819 1.00 94.31 84 LEU A C 1
ATOM 668 O O . LEU A 1 84 ? -11.396 9.547 2.467 1.00 94.31 84 LEU A O 1
ATOM 672 N N . VAL A 1 85 ? -10.149 8.088 3.658 1.00 92.50 85 VAL A N 1
ATOM 673 C CA . VAL A 1 85 ? -11.254 7.268 4.181 1.00 92.50 85 VAL A CA 1
ATOM 674 C C . VAL A 1 85 ? -11.833 7.861 5.466 1.00 92.50 85 VAL A C 1
ATOM 676 O O . VAL A 1 85 ? -13.027 8.149 5.520 1.00 92.50 85 VAL A O 1
ATOM 679 N N . ASP A 1 86 ? -11.008 8.113 6.485 1.00 91.69 86 ASP A N 1
ATOM 680 C CA . ASP A 1 86 ? -11.514 8.450 7.823 1.00 91.69 86 ASP A CA 1
ATOM 681 C C . ASP A 1 86 ? -11.745 9.954 8.022 1.00 91.69 86 ASP A C 1
ATOM 683 O O . ASP A 1 86 ? -12.689 10.359 8.706 1.00 91.69 86 ASP A O 1
ATOM 687 N N . VAL A 1 87 ? -10.904 10.803 7.418 1.00 93.38 87 VAL A N 1
ATOM 688 C CA . VAL A 1 87 ? -10.960 12.263 7.625 1.00 93.38 87 VAL A CA 1
ATOM 689 C C . VAL A 1 87 ? -11.854 12.944 6.596 1.00 93.38 87 VAL A C 1
ATOM 691 O O . VAL A 1 87 ? -12.800 13.639 6.966 1.00 93.38 87 VAL A O 1
ATOM 694 N N . TYR A 1 88 ? -11.563 12.760 5.309 1.00 94.19 88 TYR A N 1
ATOM 695 C CA . TYR A 1 88 ? -12.296 13.411 4.223 1.00 94.19 88 TYR A CA 1
ATOM 696 C C . TYR A 1 88 ? -13.502 12.608 3.740 1.00 94.19 88 TYR A C 1
ATOM 698 O O . TYR A 1 88 ? -14.362 13.179 3.074 1.00 94.19 88 TYR A O 1
ATOM 706 N N . LYS A 1 89 ? -13.584 11.313 4.079 1.00 91.38 89 LYS A N 1
ATOM 707 C CA . LYS A 1 89 ? -14.690 10.419 3.702 1.00 91.38 89 LYS A CA 1
ATOM 708 C C . LYS A 1 89 ? -14.998 10.443 2.199 1.00 91.38 89 LYS A C 1
ATOM 710 O O . LYS A 1 89 ? -16.152 10.339 1.793 1.00 91.38 89 LYS A O 1
ATOM 715 N N . LEU A 1 90 ? -13.963 10.595 1.371 1.00 91.81 90 LEU A N 1
ATOM 716 C CA . LEU A 1 90 ? -14.090 10.630 -0.092 1.00 91.81 90 LEU A CA 1
ATOM 717 C C . LEU A 1 90 ? -14.275 9.231 -0.683 1.00 91.81 90 LEU A C 1
ATOM 719 O O . LEU A 1 90 ? -14.693 9.087 -1.828 1.00 91.81 90 LEU A O 1
ATOM 723 N N . PHE A 1 91 ? -13.931 8.202 0.088 1.00 87.56 91 PHE A N 1
ATOM 724 C CA . PHE A 1 91 ? -14.000 6.814 -0.325 1.00 87.56 91 PHE A CA 1
ATOM 725 C C . PHE A 1 91 ? -14.268 5.929 0.879 1.00 87.56 91 PHE A C 1
ATOM 727 O O . PHE A 1 91 ? -13.763 6.171 1.972 1.00 87.56 91 PHE A O 1
ATOM 734 N N . THR A 1 92 ? -15.022 4.868 0.652 1.00 84.56 92 THR A N 1
ATOM 735 C CA . THR A 1 92 ? -15.422 3.893 1.668 1.00 84.56 92 THR A CA 1
ATOM 736 C C . THR A 1 92 ? -14.365 2.813 1.911 1.00 84.56 92 THR A C 1
ATOM 738 O O . THR A 1 92 ? -14.422 2.117 2.918 1.00 84.56 92 THR A O 1
ATOM 741 N N . GLY A 1 93 ? -13.387 2.654 1.013 1.00 83.00 93 GLY A N 1
ATOM 742 C CA . GLY A 1 93 ? -12.376 1.593 1.112 1.00 83.00 93 GLY A CA 1
ATOM 743 C C . GLY A 1 93 ? -12.876 0.205 0.699 1.00 83.00 93 GLY A C 1
ATOM 744 O O . GLY A 1 93 ? -12.153 -0.782 0.836 1.00 83.00 93 GLY A O 1
ATOM 745 N N . GLU A 1 94 ? -14.099 0.121 0.175 1.00 86.12 94 GLU A N 1
ATOM 746 C CA . GLU A 1 94 ? -14.812 -1.133 -0.087 1.00 86.12 94 GLU A CA 1
ATOM 747 C C . GLU A 1 94 ? -14.077 -2.111 -1.021 1.00 86.12 94 GLU A C 1
ATOM 749 O O . GLU A 1 94 ? -14.002 -3.288 -0.670 1.00 86.12 94 GLU A O 1
ATOM 754 N N . PRO A 1 95 ? -13.442 -1.694 -2.137 1.00 85.88 95 PRO A N 1
ATOM 755 C CA . PRO A 1 95 ? -12.740 -2.632 -3.015 1.00 85.88 95 PRO A CA 1
ATOM 756 C C . PRO A 1 95 ? -11.600 -3.390 -2.331 1.00 85.88 95 PRO A C 1
ATOM 758 O O . PRO A 1 95 ? -11.392 -4.572 -2.604 1.00 85.88 95 PRO A O 1
ATOM 761 N N . TRP A 1 96 ? -10.879 -2.746 -1.408 1.00 86.75 96 TRP A N 1
ATOM 762 C CA . TRP A 1 96 ? -9.815 -3.412 -0.653 1.00 86.75 96 TRP A CA 1
ATOM 763 C C . TRP A 1 96 ? -10.382 -4.416 0.353 1.00 86.75 96 TRP A C 1
ATOM 765 O O . TRP A 1 96 ? -9.793 -5.478 0.550 1.00 86.75 96 TRP A O 1
ATOM 775 N N . LEU A 1 97 ? -11.551 -4.125 0.934 1.00 88.50 97 LEU A N 1
ATOM 776 C CA . LEU A 1 97 ? -12.268 -5.060 1.803 1.00 88.50 97 LEU A CA 1
ATOM 777 C C . LEU A 1 97 ? -12.760 -6.283 1.023 1.00 88.50 97 LEU A C 1
ATOM 779 O O . LEU A 1 97 ? -12.567 -7.408 1.481 1.00 88.50 97 LEU A O 1
ATOM 783 N N . TRP A 1 98 ? -13.339 -6.091 -0.166 1.00 91.62 98 TRP A N 1
ATOM 784 C CA . TRP A 1 98 ? -13.825 -7.191 -1.008 1.00 91.62 98 TRP A CA 1
ATOM 785 C C . TRP A 1 98 ? -12.697 -8.150 -1.388 1.00 91.62 98 TRP A C 1
ATOM 787 O O . TRP A 1 98 ? -12.838 -9.366 -1.243 1.00 91.62 98 TRP A O 1
ATOM 797 N N . LEU A 1 99 ? -11.564 -7.591 -1.827 1.00 91.19 99 LEU A N 1
ATOM 798 C CA . LEU A 1 99 ? -10.355 -8.343 -2.159 1.00 91.19 99 LEU A CA 1
ATOM 799 C C . LEU A 1 99 ? -9.792 -9.077 -0.932 1.00 91.19 99 LEU A C 1
ATOM 801 O O . LEU A 1 99 ? -9.419 -10.242 -1.031 1.00 91.19 99 LEU A O 1
ATOM 805 N N . GLY A 1 100 ? -9.755 -8.422 0.233 1.00 89.44 100 GLY A N 1
ATOM 806 C CA . GLY A 1 100 ? -9.232 -9.009 1.468 1.00 89.44 100 GLY A CA 1
ATOM 807 C C . GLY A 1 100 ? -10.064 -10.188 1.978 1.00 89.44 100 GLY A C 1
ATOM 808 O O . GLY A 1 100 ? -9.511 -11.245 2.284 1.00 89.44 100 GLY A O 1
ATOM 809 N N . MET A 1 101 ? -11.393 -10.037 2.010 1.00 90.75 101 MET A N 1
ATOM 810 C CA . MET A 1 101 ? -12.322 -11.068 2.498 1.00 90.75 101 MET A CA 1
ATOM 811 C C . MET A 1 101 ? -12.362 -12.327 1.623 1.00 90.75 101 MET A C 1
ATOM 813 O O . MET A 1 101 ? -12.750 -13.383 2.109 1.00 90.75 101 MET A O 1
ATOM 817 N N . ASN A 1 102 ? -11.964 -12.225 0.352 1.00 92.00 102 ASN A N 1
ATOM 818 C CA . ASN A 1 102 ? -11.941 -13.333 -0.609 1.00 92.00 102 ASN A CA 1
ATOM 819 C C . ASN A 1 102 ? -10.531 -13.606 -1.158 1.00 92.00 102 ASN A C 1
ATOM 821 O O . ASN A 1 102 ? -10.368 -14.112 -2.270 1.00 92.00 102 ASN A O 1
ATOM 825 N N . SER A 1 103 ? -9.498 -13.275 -0.383 1.00 90.69 103 SER A N 1
ATOM 826 C CA . SER A 1 103 ? -8.100 -13.302 -0.831 1.00 90.69 103 SER A CA 1
ATOM 827 C C . SER A 1 103 ? -7.634 -14.674 -1.332 1.00 90.69 103 SER A C 1
ATOM 829 O O . SER A 1 103 ? -6.958 -14.745 -2.358 1.00 90.69 103 SER A O 1
ATOM 831 N N . ILE A 1 104 ? -8.040 -15.772 -0.682 1.00 90.56 104 ILE A N 1
ATOM 832 C CA . ILE A 1 104 ? -7.670 -17.130 -1.113 1.00 90.56 104 ILE A CA 1
ATOM 833 C C . ILE A 1 104 ? -8.320 -17.526 -2.443 1.00 90.56 104 ILE A C 1
ATOM 835 O O . ILE A 1 104 ? -7.667 -18.126 -3.293 1.00 90.56 104 ILE A O 1
ATOM 839 N N . VAL A 1 105 ? -9.584 -17.146 -2.657 1.00 91.94 105 VAL A N 1
ATOM 840 C CA . VAL A 1 105 ? -10.314 -17.426 -3.904 1.00 91.94 105 VAL A CA 1
ATOM 841 C C . VAL A 1 105 ? -9.645 -16.713 -5.063 1.00 91.94 105 VAL A C 1
ATOM 843 O O . VAL A 1 105 ? -9.458 -17.297 -6.124 1.00 91.94 105 VAL A O 1
ATOM 846 N N . ILE A 1 106 ? -9.257 -15.458 -4.847 1.00 92.25 106 ILE A N 1
ATOM 847 C CA . ILE A 1 106 ? -8.573 -14.647 -5.850 1.00 92.25 106 ILE A CA 1
ATOM 848 C C . ILE A 1 106 ? -7.196 -15.233 -6.157 1.00 92.25 106 ILE A C 1
ATOM 850 O O . ILE A 1 106 ? -6.831 -15.331 -7.323 1.00 92.25 106 ILE A O 1
ATOM 854 N N . TYR A 1 107 ? -6.447 -15.658 -5.136 1.00 91.12 107 TYR A N 1
ATOM 855 C CA . TYR A 1 107 ? -5.139 -16.284 -5.316 1.00 91.12 107 TYR A CA 1
ATOM 856 C C . TYR A 1 107 ? -5.228 -17.572 -6.144 1.00 91.12 107 TYR A C 1
ATOM 858 O O . TYR A 1 107 ? -4.597 -17.672 -7.194 1.00 91.12 107 TYR A O 1
ATOM 866 N N . VAL A 1 108 ? -6.056 -18.529 -5.709 1.00 92.06 108 VAL A N 1
ATOM 867 C CA . VAL A 1 108 ? -6.239 -19.809 -6.411 1.00 92.06 108 VAL A CA 1
ATOM 868 C C . VAL A 1 108 ? -6.830 -19.576 -7.798 1.00 92.06 108 VAL A C 1
ATOM 870 O O . VAL A 1 108 ? -6.382 -20.168 -8.775 1.00 92.06 108 VAL A O 1
ATOM 873 N N . GLY A 1 109 ? -7.812 -18.684 -7.910 1.00 90.81 109 GLY A N 1
ATOM 874 C CA . GLY A 1 109 ? -8.427 -18.329 -9.179 1.00 90.81 109 GLY A CA 1
ATOM 875 C C . GLY A 1 109 ? -7.421 -17.738 -10.164 1.00 90.81 109 GLY A C 1
ATOM 876 O O . GLY A 1 109 ? -7.432 -18.113 -11.335 1.00 90.81 109 GLY A O 1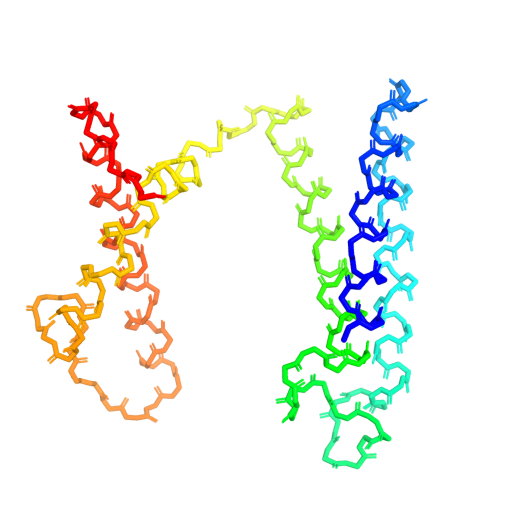
ATOM 877 N N . HIS A 1 110 ? -6.530 -16.855 -9.706 1.00 91.19 110 HIS A N 1
ATOM 878 C CA . HIS A 1 110 ? -5.477 -16.284 -10.540 1.00 91.19 110 HIS A CA 1
ATOM 879 C C . HIS A 1 110 ? -4.490 -17.351 -11.012 1.00 91.19 110 HIS A C 1
ATOM 881 O O . HIS A 1 110 ? -4.170 -17.375 -12.197 1.00 91.19 110 HIS A O 1
ATOM 887 N N . ASP A 1 111 ? -4.074 -18.257 -10.126 1.00 90.62 111 ASP A N 1
ATOM 888 C CA . ASP A 1 111 ? -3.169 -19.360 -10.462 1.00 90.62 111 ASP A CA 1
ATOM 889 C C . ASP A 1 111 ? -3.792 -20.313 -11.499 1.00 90.62 111 ASP A C 1
ATOM 891 O O . ASP A 1 111 ? -3.190 -20.621 -12.529 1.00 90.62 111 ASP A O 1
ATOM 895 N N . VAL A 1 112 ? -5.065 -20.678 -11.314 1.00 90.44 112 VAL A N 1
ATOM 896 C CA . VAL A 1 112 ? -5.825 -21.510 -12.262 1.00 90.44 112 VAL A CA 1
ATOM 897 C C . VAL A 1 112 ? -6.065 -20.788 -13.592 1.00 90.44 112 VAL A C 1
ATOM 899 O O . VAL A 1 112 ? -6.065 -21.420 -14.648 1.00 90.44 112 VAL A O 1
ATOM 902 N N . CYS A 1 113 ? -6.253 -19.470 -13.587 1.00 87.69 113 CYS A N 1
ATOM 903 C CA . CYS A 1 113 ? -6.456 -18.679 -14.805 1.00 87.69 113 CYS A CA 1
ATOM 904 C C . CYS A 1 113 ? -5.147 -18.170 -15.427 1.00 87.69 113 CYS A C 1
ATOM 906 O O . CYS A 1 113 ? -5.193 -17.436 -16.416 1.00 87.69 113 CYS A O 1
ATOM 908 N N . SER A 1 114 ? -3.989 -18.543 -14.877 1.00 85.19 114 SER A N 1
ATOM 909 C CA . SER A 1 114 ? -2.695 -18.098 -15.385 1.00 85.19 114 SER A CA 1
ATOM 910 C C . SER A 1 114 ? -2.489 -18.556 -16.834 1.00 85.19 114 SER A C 1
ATOM 912 O O . SER A 1 114 ? -2.703 -19.716 -17.189 1.00 85.19 114 SER A O 1
ATOM 914 N N . GLY A 1 115 ? -2.144 -17.608 -17.710 1.00 83.62 115 GLY A N 1
ATOM 915 C CA . GLY A 1 115 ? -1.952 -17.859 -19.145 1.00 83.62 115 GLY A CA 1
ATOM 916 C C . GLY A 1 115 ? -3.222 -18.230 -19.926 1.00 83.62 115 GLY A C 1
ATOM 917 O O . GLY A 1 115 ? -3.119 -18.642 -21.081 1.00 83.62 115 GLY A O 1
ATOM 918 N N . ARG A 1 116 ? -4.417 -18.099 -19.330 1.00 86.94 116 ARG A N 1
ATOM 919 C CA . ARG A 1 116 ? -5.707 -18.361 -19.979 1.00 86.94 116 ARG A CA 1
ATOM 920 C C . ARG A 1 116 ? -6.548 -17.086 -20.124 1.00 86.94 116 ARG A C 1
ATOM 922 O O . ARG A 1 116 ? -6.720 -16.295 -19.192 1.00 86.94 116 ARG A O 1
ATOM 929 N N . PHE A 1 117 ? -7.152 -16.926 -21.302 1.00 82.00 117 PHE A N 1
ATOM 930 C CA . PHE A 1 117 ? -8.230 -15.958 -21.525 1.00 82.00 117 PHE A CA 1
ATOM 931 C C . PHE A 1 117 ? -9.421 -16.271 -20.587 1.00 82.00 117 PHE A C 1
ATOM 933 O O . PHE A 1 117 ? -9.712 -17.451 -20.381 1.00 82.00 117 PHE A O 1
ATOM 940 N N . PRO A 1 118 ? -10.135 -15.276 -20.021 1.00 82.06 118 PRO A N 1
ATOM 941 C CA . PRO A 1 118 ? -10.025 -13.837 -20.279 1.00 82.06 118 PRO A CA 1
ATOM 942 C C . PRO A 1 118 ? -9.039 -13.084 -19.381 1.00 82.06 118 PRO A C 1
ATOM 944 O O . PRO A 1 118 ? -8.705 -11.953 -19.701 1.00 82.06 118 PRO A O 1
ATOM 947 N N . ILE A 1 119 ? -8.572 -13.669 -18.276 1.00 84.00 119 ILE A N 1
ATOM 948 C CA . ILE A 1 119 ? -7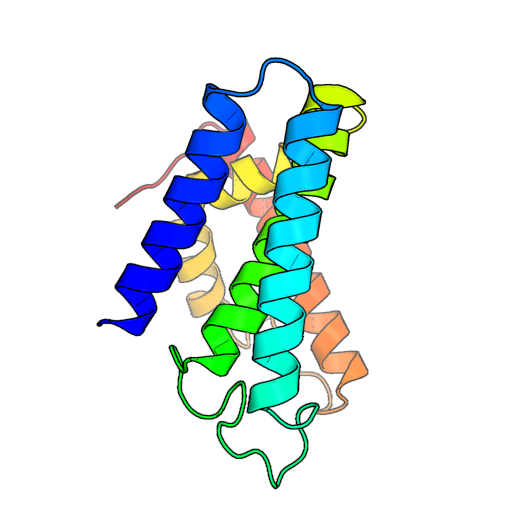.922 -12.913 -17.190 1.00 84.00 119 ILE A CA 1
ATOM 949 C C . ILE A 1 119 ? -6.439 -12.632 -17.460 1.00 84.00 119 ILE A C 1
ATOM 951 O O . ILE A 1 119 ? -5.964 -11.534 -17.174 1.00 84.00 119 ILE A O 1
ATOM 955 N N . GLN A 1 120 ? -5.699 -13.600 -17.999 1.00 83.94 120 GLN A N 1
ATOM 956 C CA . GLN A 1 120 ? -4.277 -13.442 -18.290 1.00 83.94 120 GLN A CA 1
ATOM 957 C C . GLN A 1 120 ? -3.954 -14.175 -19.584 1.00 83.94 120 GLN A C 1
ATOM 959 O O . GLN A 1 120 ? -3.866 -15.391 -19.600 1.00 83.94 120 GLN A O 1
ATOM 964 N N . PHE A 1 121 ? -3.767 -13.445 -20.673 1.00 87.56 121 PHE A N 1
ATOM 965 C CA . PHE A 1 121 ? -3.432 -14.015 -21.977 1.00 87.56 121 PHE A CA 1
ATOM 966 C C . PHE A 1 121 ? -2.084 -13.490 -22.462 1.00 87.56 121 PHE A C 1
ATOM 968 O O . PHE A 1 121 ? -1.556 -12.513 -21.934 1.00 87.56 121 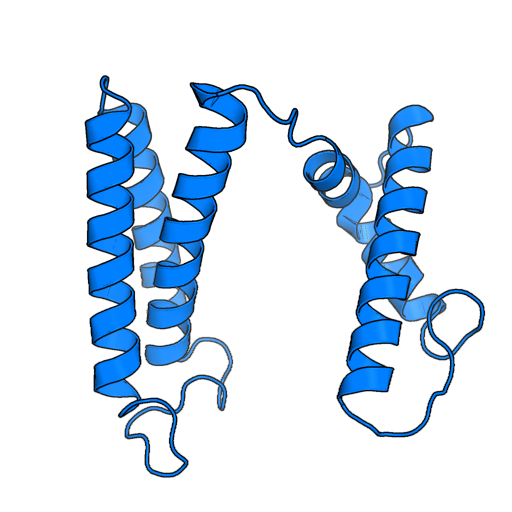PHE A O 1
ATOM 975 N N . GLU A 1 122 ? -1.501 -14.171 -23.441 1.00 87.12 122 GLU A N 1
ATOM 976 C CA . GLU A 1 122 ? -0.187 -13.814 -23.960 1.00 87.12 122 GLU A CA 1
ATOM 977 C C . GLU A 1 122 ? -0.242 -12.493 -24.737 1.00 87.12 122 GLU A C 1
ATOM 979 O O . GLU A 1 122 ? -1.124 -12.265 -25.567 1.00 87.12 122 GLU A O 1
ATOM 984 N N . VAL A 1 123 ? 0.702 -11.606 -24.434 1.00 87.88 123 VAL A N 1
ATOM 985 C CA . VAL A 1 123 ? 0.887 -10.316 -25.098 1.00 87.88 123 VAL A CA 1
ATOM 986 C C . VAL A 1 123 ? 2.388 -10.113 -25.282 1.00 87.88 123 VAL A C 1
ATOM 988 O O . VAL A 1 123 ? 3.173 -10.582 -24.458 1.00 87.88 123 VAL A O 1
ATOM 991 N N . ASP A 1 124 ? 2.789 -9.399 -26.336 1.00 89.31 124 ASP A N 1
ATOM 992 C CA . ASP A 1 124 ? 4.194 -9.083 -26.599 1.00 89.31 124 ASP A CA 1
ATOM 993 C C . ASP A 1 124 ? 4.928 -8.597 -25.343 1.00 89.31 124 ASP A C 1
ATOM 995 O O . ASP A 1 124 ? 4.395 -7.807 -24.554 1.00 89.31 124 ASP A O 1
ATOM 999 N N . SER A 1 125 ? 6.198 -8.986 -25.221 1.00 86.00 125 SER A N 1
ATOM 1000 C CA . SER A 1 125 ? 7.073 -8.755 -24.063 1.00 86.00 125 SER A CA 1
ATOM 1001 C C . SER A 1 125 ? 7.519 -7.295 -23.876 1.00 86.00 125 SER A C 1
ATOM 1003 O O . SER A 1 125 ? 8.622 -7.012 -23.411 1.00 86.00 125 SER A O 1
ATOM 1005 N N . THR A 1 126 ? 6.679 -6.335 -24.254 1.00 93.44 126 THR A N 1
ATOM 1006 C CA . THR A 1 126 ? 6.886 -4.914 -23.985 1.00 93.44 126 THR A CA 1
ATOM 1007 C C . THR A 1 126 ? 6.395 -4.593 -22.576 1.00 93.44 126 THR A C 1
ATOM 1009 O O . THR A 1 126 ? 5.246 -4.884 -22.244 1.00 93.44 126 THR A O 1
ATOM 1012 N N . HIS A 1 127 ? 7.216 -3.917 -21.764 1.00 91.00 127 HIS A N 1
ATOM 1013 C CA . HIS A 1 127 ? 6.863 -3.566 -20.379 1.00 91.00 127 HIS A CA 1
ATOM 1014 C C . HIS A 1 127 ? 5.501 -2.870 -20.246 1.00 91.00 127 HIS A C 1
ATOM 1016 O O . HIS A 1 127 ? 4.739 -3.194 -19.342 1.00 91.00 127 HIS A O 1
ATOM 1022 N N . ALA A 1 128 ? 5.166 -1.957 -21.162 1.00 93.06 128 ALA A N 1
ATOM 1023 C CA . ALA A 1 128 ? 3.884 -1.254 -21.148 1.00 93.06 128 ALA A CA 1
ATOM 1024 C C . ALA A 1 128 ? 2.685 -2.191 -21.378 1.00 93.06 128 ALA A C 1
ATOM 1026 O O . ALA A 1 128 ? 1.663 -2.065 -20.708 1.00 93.06 128 ALA A O 1
ATOM 1027 N N . LYS A 1 129 ? 2.821 -3.152 -22.300 1.00 92.38 129 LYS A N 1
ATOM 1028 C CA . LYS A 1 129 ? 1.772 -4.129 -22.613 1.00 92.38 129 LYS A CA 1
ATOM 1029 C C . LYS A 1 129 ? 1.561 -5.105 -21.456 1.00 92.38 129 LYS A C 1
ATOM 1031 O O . LYS A 1 129 ? 0.424 -5.339 -21.058 1.00 92.38 129 LYS A O 1
ATOM 1036 N N . LEU A 1 130 ? 2.653 -5.595 -20.866 1.00 91.62 130 LEU A N 1
ATOM 1037 C CA . LEU A 1 130 ? 2.607 -6.444 -19.674 1.00 91.62 130 LEU A CA 1
ATOM 1038 C C . LEU A 1 130 ? 1.981 -5.709 -18.482 1.00 91.62 130 LEU A C 1
ATOM 1040 O O . LEU A 1 130 ? 1.116 -6.259 -17.806 1.00 91.62 130 LEU A O 1
ATOM 1044 N N . LEU A 1 131 ? 2.355 -4.445 -18.255 1.00 92.31 131 LEU A N 1
ATOM 1045 C CA . LEU A 1 131 ? 1.753 -3.616 -17.209 1.00 92.31 131 LEU A CA 1
ATOM 1046 C C . LEU A 1 131 ? 0.240 -3.472 -17.417 1.00 92.31 131 LEU A C 1
ATOM 1048 O O . LEU A 1 131 ? -0.528 -3.692 -16.483 1.00 92.31 131 LEU A O 1
ATOM 1052 N N . ALA A 1 132 ? -0.190 -3.140 -18.636 1.00 93.06 132 ALA A N 1
ATOM 1053 C CA . ALA A 1 132 ? -1.605 -2.999 -18.966 1.00 93.06 132 ALA A CA 1
ATOM 1054 C C . ALA A 1 132 ? -2.382 -4.306 -18.736 1.00 93.06 132 ALA A C 1
ATOM 1056 O O . ALA A 1 132 ? -3.463 -4.273 -18.151 1.00 93.06 132 ALA A O 1
ATOM 1057 N N . LEU A 1 133 ? -1.811 -5.452 -19.124 1.00 92.81 133 LEU A N 1
ATOM 1058 C CA . LEU A 1 133 ? -2.404 -6.770 -18.892 1.00 92.81 133 LEU A CA 1
ATOM 1059 C C . LEU A 1 133 ? -2.571 -7.069 -17.395 1.00 92.81 133 LEU A C 1
ATOM 1061 O O . LEU A 1 133 ? -3.632 -7.520 -16.972 1.00 92.81 133 LEU A O 1
ATOM 1065 N N . HIS A 1 134 ? -1.555 -6.794 -16.574 1.00 91.44 134 HIS A N 1
ATOM 1066 C CA . HIS A 1 134 ? -1.638 -7.027 -15.130 1.00 91.44 134 HIS A CA 1
ATOM 1067 C C . HIS A 1 134 ? -2.627 -6.083 -14.437 1.00 91.44 134 HIS A C 1
ATOM 1069 O O . HIS A 1 134 ? -3.359 -6.518 -13.548 1.00 91.44 134 HIS A O 1
ATOM 1075 N N . VAL A 1 135 ? -2.703 -4.817 -14.860 1.00 93.50 135 VAL A N 1
ATOM 1076 C CA . VAL A 1 135 ? -3.717 -3.868 -14.369 1.00 93.50 135 VAL A CA 1
ATOM 1077 C C . VAL A 1 135 ? -5.120 -4.342 -14.752 1.00 93.50 135 VAL A C 1
ATOM 1079 O O . VAL A 1 135 ? -6.015 -4.342 -13.910 1.00 93.50 135 VAL A O 1
ATOM 1082 N N . TYR A 1 136 ? -5.305 -4.809 -15.988 1.00 93.50 136 TYR A N 1
ATOM 1083 C CA . TYR A 1 136 ? -6.558 -5.408 -16.442 1.00 93.50 136 TYR A CA 1
ATOM 1084 C C . TYR A 1 136 ? -6.956 -6.620 -15.589 1.00 93.50 136 TYR A C 1
ATOM 1086 O O . TYR A 1 136 ? -8.053 -6.640 -15.032 1.00 93.50 136 TYR A O 1
ATOM 1094 N N . GLY A 1 137 ? -6.048 -7.581 -15.401 1.00 92.56 137 GLY A N 1
ATOM 1095 C CA . GLY A 1 137 ? -6.301 -8.763 -14.578 1.00 92.56 137 GLY A CA 1
ATOM 1096 C C . GLY A 1 137 ? -6.659 -8.405 -13.132 1.00 92.56 137 GLY A C 1
ATOM 1097 O O . GLY A 1 137 ? -7.605 -8.960 -12.573 1.00 92.56 137 GLY A O 1
ATOM 1098 N N . ALA A 1 138 ? -5.967 -7.428 -12.537 1.00 91.69 138 ALA A N 1
ATOM 1099 C CA . ALA A 1 138 ? -6.276 -6.937 -11.195 1.00 91.69 138 ALA A CA 1
ATOM 1100 C C . ALA A 1 138 ? -7.681 -6.312 -11.106 1.00 91.69 138 ALA A C 1
ATOM 1102 O O . ALA A 1 138 ? -8.400 -6.565 -10.139 1.00 91.69 138 ALA A O 1
ATOM 1103 N N . MET A 1 139 ? -8.106 -5.547 -12.118 1.00 92.81 139 MET A N 1
ATOM 1104 C CA . MET A 1 139 ? -9.467 -5.000 -12.187 1.00 92.81 139 MET A CA 1
ATOM 1105 C C . MET A 1 139 ? -10.523 -6.103 -12.320 1.00 92.81 139 MET A C 1
ATOM 1107 O O . MET A 1 139 ? -11.547 -6.047 -11.638 1.00 92.81 139 MET A O 1
ATOM 1111 N N . CYS A 1 140 ? -10.271 -7.133 -13.134 1.00 93.00 140 CYS A N 1
ATOM 1112 C CA . CYS A 1 140 ? -11.159 -8.293 -13.241 1.00 93.00 140 CYS A CA 1
ATOM 1113 C C . CYS A 1 140 ? -11.324 -9.005 -11.893 1.00 93.00 140 CYS A C 1
ATOM 1115 O O . CYS A 1 140 ? -12.448 -9.300 -11.490 1.00 93.00 140 CYS A O 1
ATOM 1117 N N . TRP A 1 141 ? -10.231 -9.228 -11.160 1.00 92.94 141 TRP A N 1
ATOM 1118 C CA . TRP A 1 141 ? -10.296 -9.843 -9.833 1.00 92.94 141 TRP A CA 1
ATOM 1119 C C . T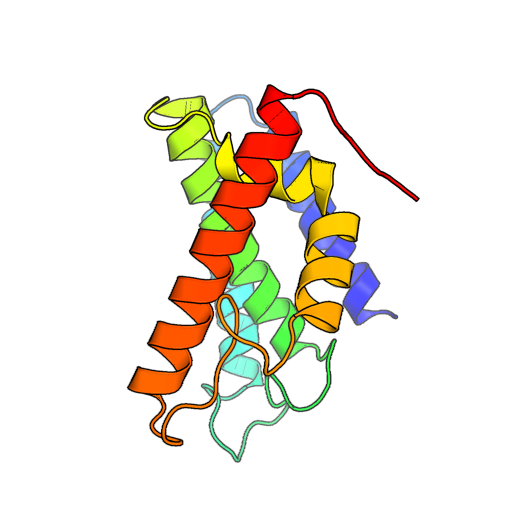RP A 1 141 ? -10.987 -8.962 -8.798 1.00 92.94 141 TRP A C 1
ATOM 1121 O O . TRP A 1 141 ? -11.765 -9.482 -8.002 1.00 92.94 141 TRP A O 1
ATOM 1131 N N . ALA A 1 142 ? -10.778 -7.644 -8.829 1.00 92.25 142 ALA A N 1
ATOM 1132 C CA . ALA A 1 142 ? -11.508 -6.713 -7.970 1.00 92.25 142 ALA A CA 1
ATOM 1133 C C . ALA A 1 142 ? -13.021 -6.760 -8.231 1.00 92.25 142 ALA A C 1
ATOM 1135 O O . ALA A 1 142 ? -13.812 -6.749 -7.288 1.00 92.25 142 ALA A O 1
ATOM 1136 N N . PHE A 1 143 ? -13.426 -6.887 -9.497 1.00 92.69 143 PHE A N 1
ATOM 1137 C CA . PHE A 1 143 ? -14.828 -7.053 -9.866 1.00 92.69 143 PHE A CA 1
ATOM 1138 C C . PHE A 1 143 ? -15.407 -8.386 -9.369 1.00 92.69 143 PHE A C 1
ATOM 1140 O O . PHE A 1 143 ? -16.459 -8.395 -8.731 1.00 92.69 143 PHE A O 1
ATOM 1147 N N . ILE A 1 144 ? -14.703 -9.503 -9.585 1.00 92.75 144 ILE A N 1
ATOM 1148 C CA . ILE A 1 144 ? -15.112 -10.829 -9.086 1.00 92.75 144 ILE A CA 1
ATOM 1149 C C . ILE A 1 144 ? -15.228 -10.820 -7.556 1.00 92.75 144 ILE A C 1
ATOM 1151 O O . ILE A 1 144 ? -16.210 -11.316 -7.006 1.00 92.75 144 ILE A O 1
ATOM 1155 N N . ALA A 1 145 ? -14.265 -10.214 -6.862 1.00 92.81 145 ALA A N 1
ATOM 1156 C CA . ALA A 1 145 ? -14.292 -10.067 -5.412 1.00 92.81 145 ALA A CA 1
ATOM 1157 C C . ALA A 1 145 ? -15.508 -9.258 -4.938 1.00 92.81 145 ALA A C 1
ATOM 1159 O O . ALA A 1 145 ? -16.141 -9.626 -3.949 1.00 92.81 145 ALA A O 1
ATOM 1160 N N . GLY A 1 146 ? -15.869 -8.199 -5.669 1.00 92.81 146 GLY A N 1
ATOM 1161 C CA . GLY A 1 146 ? -17.095 -7.437 -5.439 1.00 92.81 146 GLY A CA 1
ATOM 1162 C C . GLY A 1 146 ? -18.350 -8.301 -5.579 1.00 92.81 146 GLY A C 1
ATOM 1163 O O . GLY A 1 146 ? -19.194 -8.297 -4.686 1.00 92.81 146 GLY A O 1
ATOM 1164 N N . LEU A 1 147 ? -18.457 -9.108 -6.641 1.00 94.12 147 LEU A N 1
ATOM 1165 C CA . LEU A 1 147 ? -19.586 -10.032 -6.828 1.00 94.12 147 LEU A CA 1
ATOM 1166 C C . LEU A 1 147 ? -19.708 -11.038 -5.675 1.00 94.12 147 LEU A C 1
ATOM 1168 O O . LEU A 1 147 ? -20.804 -11.247 -5.154 1.00 94.12 147 LEU A O 1
ATOM 1172 N N . LEU A 1 148 ? -18.593 -11.633 -5.245 1.00 93.12 148 LEU A N 1
ATOM 1173 C CA . LEU A 1 148 ? -18.568 -12.546 -4.096 1.00 93.12 148 LEU A CA 1
ATOM 1174 C C . LEU A 1 148 ? -19.034 -11.844 -2.817 1.00 93.12 148 LEU A C 1
ATOM 1176 O O . LEU A 1 148 ? -19.864 -12.381 -2.082 1.00 93.12 148 LEU A O 1
ATOM 1180 N N . TYR A 1 149 ? -18.558 -10.618 -2.589 1.00 92.94 149 TYR A N 1
ATOM 1181 C CA . TYR A 1 149 ? -18.932 -9.815 -1.431 1.00 92.94 149 TYR A CA 1
ATOM 1182 C C . TYR A 1 149 ? -20.433 -9.496 -1.393 1.00 92.94 149 TYR A C 1
ATOM 1184 O O . TYR A 1 149 ? -21.076 -9.682 -0.354 1.00 92.94 149 TYR A O 1
ATOM 1192 N N . PHE A 1 150 ? -21.018 -9.053 -2.511 1.00 92.50 150 PHE A N 1
ATOM 1193 C CA . PHE A 1 150 ? -22.454 -8.756 -2.586 1.00 92.50 150 PHE A CA 1
ATOM 1194 C C . PHE A 1 150 ? -23.318 -10.011 -2.418 1.00 92.50 150 PHE A C 1
ATOM 1196 O O . PHE A 1 150 ? -24.369 -9.940 -1.783 1.00 92.50 150 PHE A O 1
ATOM 1203 N N . ASN A 1 151 ? -22.831 -11.168 -2.873 1.00 94.12 151 ASN A N 1
ATOM 1204 C CA . ASN A 1 151 ? -23.483 -12.465 -2.679 1.00 94.12 151 ASN A CA 1
ATOM 1205 C C . ASN A 1 151 ? -23.233 -13.090 -1.293 1.00 94.12 151 ASN A C 1
ATOM 1207 O O . ASN A 1 151 ? -23.694 -14.201 -1.042 1.00 94.12 151 ASN A O 1
ATOM 1211 N N . LYS A 1 152 ? -22.518 -12.400 -0.390 1.00 91.94 152 LYS A N 1
ATOM 1212 C CA . LYS A 1 152 ? -22.157 -12.882 0.959 1.00 91.94 152 LYS A CA 1
ATOM 1213 C C . LYS A 1 152 ? -21.382 -14.206 0.960 1.00 91.94 152 LYS A C 1
ATOM 1215 O O . LYS A 1 152 ? -21.451 -14.966 1.924 1.00 91.94 152 LYS A O 1
ATOM 1220 N N . ILE A 1 153 ? -20.624 -14.468 -0.102 1.00 89.69 153 ILE A N 1
ATOM 1221 C CA . ILE A 1 153 ? -19.737 -15.625 -0.198 1.00 89.69 153 ILE A CA 1
ATOM 1222 C C . ILE A 1 153 ? -18.365 -15.186 0.306 1.00 89.69 153 ILE A C 1
ATOM 1224 O O . ILE A 1 153 ? -17.732 -14.314 -0.291 1.00 89.69 153 ILE A O 1
ATOM 1228 N N . PHE A 1 154 ? -17.929 -15.788 1.412 1.00 91.50 154 PHE A N 1
ATOM 1229 C CA . PHE A 1 154 ? -16.625 -15.545 2.021 1.00 91.50 154 PHE A CA 1
ATOM 1230 C C . PHE A 1 154 ? -15.953 -16.885 2.270 1.00 91.50 154 PHE A C 1
ATOM 1232 O O . PHE A 1 154 ? -16.411 -17.676 3.094 1.00 91.50 154 PHE A O 1
ATOM 1239 N N . ILE A 1 155 ? -14.889 -17.151 1.523 1.00 84.88 155 ILE A N 1
ATOM 1240 C CA . ILE A 1 155 ? -14.108 -18.376 1.666 1.00 84.88 155 ILE A CA 1
ATOM 1241 C C . ILE A 1 155 ? -12.800 -17.989 2.345 1.00 84.88 155 ILE A C 1
ATOM 1243 O O . ILE A 1 155 ? -12.018 -17.212 1.800 1.00 84.88 155 ILE A O 1
ATOM 1247 N N . ALA A 1 156 ? -12.586 -18.536 3.535 1.00 78.62 156 ALA A N 1
ATOM 1248 C CA . ALA A 1 156 ? -11.353 -18.424 4.299 1.00 78.62 156 ALA A CA 1
ATOM 1249 C C . ALA A 1 156 ? -10.863 -19.839 4.636 1.00 78.62 156 ALA A C 1
ATOM 1251 O O . ALA A 1 156 ? -11.682 -20.733 4.856 1.00 78.62 156 ALA A O 1
ATOM 1252 N N . ILE A 1 157 ? -9.543 -20.029 4.629 1.00 68.12 157 ILE A N 1
ATOM 1253 C CA . ILE A 1 157 ? -8.860 -21.252 5.078 1.00 68.12 157 ILE A CA 1
ATOM 1254 C C . ILE A 1 157 ? -8.179 -20.941 6.406 1.00 68.12 157 ILE A C 1
ATOM 1256 O O . ILE A 1 157 ? -7.595 -19.836 6.497 1.00 68.12 157 ILE A O 1
#

pLDDT: mean 89.49, std 7.85, range [59.59, 97.69]

Foldseek 3Di:
DVLVVVLVVLVVVLVVLVVPDPDLVSSLVVLQVLLVVLLVVLCVQQVNQDPPHVWHQPPDPSTNSVSSNVSSVVSVVVNVCCCCCPPVNVDPCVLVVLCVQAVVVLVVVCVVCDCHPPQAHDDPPDPVGVVVSPVSNVVVSSVVSVVCVVVVNGDDD

Secondary structure (DSSP, 8-state):
-HHHHHHHHHHHHHHHHHHH---HHHHHHHHHHHHHHHHHHHHHHTGGG-TT-SS-TTSSTT-HHHHHHHHHHHHHHHHHHHIIIIIS-----HHHHHHHHTHHHHHHHHHHTTT-TTTS----S-HHHHHHHHHHHHHHHHHHHHHHHHTT-----

Radius of gyration: 18.91 Å; chains: 1; bounding box: 50×38×48 Å

Organism: NCBI:txid392030

Sequence (157 aa):
ILTGIFLCYLGVHAAHTFVYSTRVRRVCIQWIVSGVICGFFGLLLSKGGHSESWIPINKNLWSLTFIFILSSLAFIILTILYLLVDVYKLFTGEPWLWLGMNSIVIYVGHDVCSGRFPIQFEVDSTHAKLLALHVYGAMCWAFIAGLLYFNKIFIAI